Protein AF-A0A7Y2ZLV8-F1 (afdb_monomer_lite)

Structure (mmCIF, N/CA/C/O backbone):
data_AF-A0A7Y2ZLV8-F1
#
_entry.id   AF-A0A7Y2ZLV8-F1
#
loop_
_atom_site.group_PDB
_atom_site.id
_atom_site.type_symbol
_atom_site.label_atom_id
_atom_site.label_alt_id
_atom_site.label_comp_id
_atom_site.label_asym_id
_atom_site.label_entity_id
_atom_site.label_seq_id
_atom_site.pdbx_PDB_ins_code
_atom_site.Cartn_x
_atom_site.Cartn_y
_atom_site.Cartn_z
_atom_site.occupancy
_atom_site.B_iso_or_equiv
_atom_site.auth_seq_id
_atom_site.auth_comp_id
_atom_site.auth_asym_id
_atom_site.auth_atom_id
_atom_site.pdbx_PDB_model_num
ATOM 1 N N . LEU A 1 1 ? 0.457 2.370 -11.331 1.00 78.75 1 LEU A N 1
ATOM 2 C CA . LEU A 1 1 ? 0.227 1.737 -10.011 1.00 78.75 1 LEU A CA 1
ATOM 3 C C . LEU A 1 1 ? 0.475 0.226 -9.978 1.00 78.75 1 LEU A C 1
ATOM 5 O O . LEU A 1 1 ? 0.996 -0.229 -8.973 1.00 78.75 1 LEU A O 1
ATOM 9 N N . GLY A 1 2 ? 0.127 -0.548 -11.017 1.00 83.31 2 GLY A N 1
ATOM 10 C CA . GLY A 1 2 ? 0.378 -2.004 -11.049 1.00 83.31 2 GLY A CA 1
ATOM 11 C C . GLY A 1 2 ? -0.479 -2.822 -10.081 1.00 83.31 2 GLY A C 1
ATOM 12 O O . GLY A 1 2 ? -0.114 -3.934 -9.717 1.00 83.31 2 GLY A O 1
ATOM 13 N N . LEU A 1 3 ? -1.614 -2.270 -9.653 1.00 89.00 3 LEU A N 1
ATOM 14 C CA . LEU A 1 3 ? -2.642 -2.999 -8.925 1.00 89.00 3 LEU A CA 1
ATOM 15 C C . LEU A 1 3 ? -3.616 -3.608 -9.939 1.00 89.00 3 LEU A C 1
ATOM 17 O O . LEU A 1 3 ? -4.179 -2.885 -10.753 1.00 89.00 3 LEU A O 1
ATOM 21 N N . GLU A 1 4 ? -3.815 -4.923 -9.885 1.00 89.94 4 GLU A N 1
ATOM 22 C CA . GLU A 1 4 ? -4.796 -5.637 -10.718 1.00 89.94 4 GLU A CA 1
ATOM 23 C C . GLU A 1 4 ? -6.175 -5.705 -10.059 1.00 89.94 4 GLU A C 1
ATOM 25 O O . GLU A 1 4 ? -7.188 -5.908 -10.725 1.00 89.94 4 GLU A O 1
ATOM 30 N N . LYS A 1 5 ? -6.227 -5.590 -8.729 1.00 90.06 5 LYS A N 1
ATOM 31 C CA . LYS A 1 5 ? -7.474 -5.684 -7.971 1.00 90.06 5 LYS A CA 1
ATOM 32 C C . LYS A 1 5 ? -7.411 -4.831 -6.716 1.00 90.06 5 LYS A C 1
ATOM 34 O O . LYS A 1 5 ? -6.411 -4.858 -6.009 1.00 90.06 5 LYS A O 1
ATOM 39 N N . LEU A 1 6 ? -8.504 -4.148 -6.404 1.00 91.44 6 LEU A N 1
ATOM 40 C CA . LEU A 1 6 ? -8.727 -3.454 -5.137 1.00 91.44 6 LEU A CA 1
ATOM 41 C C . LEU A 1 6 ? -9.914 -4.098 -4.423 1.00 91.44 6 LEU A C 1
ATOM 43 O O . LEU A 1 6 ? -10.905 -4.464 -5.054 1.00 91.44 6 LEU A O 1
ATOM 47 N N . VAL A 1 7 ? -9.793 -4.296 -3.114 1.00 92.44 7 VAL A N 1
ATOM 48 C CA . VAL A 1 7 ? -10.839 -4.888 -2.276 1.00 92.44 7 VAL A CA 1
ATOM 49 C C . VAL A 1 7 ? -10.962 -4.077 -1.000 1.00 92.44 7 VAL A C 1
ATOM 51 O O . VAL A 1 7 ? -10.013 -4.037 -0.222 1.00 92.44 7 VAL A O 1
ATOM 54 N N . LEU A 1 8 ? -12.134 -3.494 -0.765 1.00 93.06 8 LEU A N 1
ATOM 55 C CA . LEU A 1 8 ? -12.492 -2.931 0.532 1.00 93.06 8 LEU A CA 1
ATOM 56 C C . LEU A 1 8 ? -13.144 -4.030 1.375 1.00 93.06 8 LEU A C 1
ATOM 58 O O . LEU A 1 8 ? -14.075 -4.695 0.919 1.00 93.06 8 LEU A O 1
ATOM 62 N N . LYS A 1 9 ? -12.617 -4.274 2.572 1.00 92.75 9 LYS A N 1
ATOM 63 C CA . LYS A 1 9 ? -13.161 -5.230 3.542 1.00 92.75 9 LYS A CA 1
ATOM 64 C C . LYS A 1 9 ? -12.637 -4.908 4.937 1.00 92.75 9 LYS A C 1
ATOM 66 O O . LYS A 1 9 ? -11.480 -4.524 5.049 1.00 92.75 9 LYS A O 1
ATOM 71 N N . ASP A 1 10 ? -13.427 -5.172 5.976 1.00 91.12 10 ASP A N 1
ATOM 72 C CA . ASP A 1 10 ? -12.975 -5.049 7.377 1.00 91.12 10 ASP A CA 1
ATOM 73 C C . ASP A 1 10 ? -12.376 -3.660 7.690 1.00 91.12 10 ASP A C 1
ATOM 75 O O . ASP A 1 10 ? -11.277 -3.571 8.229 1.00 91.12 10 ASP A O 1
ATOM 79 N N . ASP A 1 11 ? -13.048 -2.588 7.243 1.00 91.94 11 ASP A N 1
ATOM 80 C CA . ASP A 1 11 ? -12.580 -1.190 7.334 1.00 91.94 11 ASP A CA 1
ATOM 81 C C . ASP A 1 11 ? -11.164 -0.968 6.767 1.00 91.94 11 ASP A C 1
ATOM 83 O O . ASP A 1 11 ? -10.424 -0.093 7.212 1.00 91.94 11 ASP A O 1
ATOM 87 N N . LYS A 1 12 ? -10.761 -1.777 5.781 1.00 93.31 12 LYS A N 1
ATOM 88 C CA . LYS A 1 12 ? -9.449 -1.725 5.133 1.00 93.31 12 LYS A CA 1
ATOM 89 C C . LYS A 1 12 ? -9.587 -1.812 3.633 1.00 93.31 12 LYS A C 1
ATOM 91 O O . LYS A 1 12 ? -10.428 -2.537 3.101 1.00 93.31 12 LYS A O 1
ATOM 96 N N . MET A 1 13 ? -8.660 -1.176 2.937 1.00 94.44 13 MET A N 1
ATOM 97 C CA . MET A 1 13 ? -8.486 -1.369 1.506 1.00 94.44 13 MET A CA 1
ATOM 98 C C . MET A 1 13 ? -7.259 -2.230 1.247 1.00 94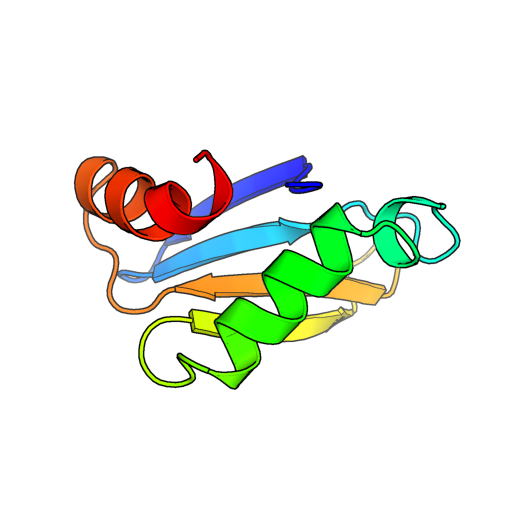.44 13 MET A C 1
ATOM 100 O O . MET A 1 13 ? -6.170 -1.941 1.732 1.00 94.44 13 MET A O 1
ATOM 104 N N . VAL A 1 14 ? -7.423 -3.275 0.439 1.00 93.38 14 VAL A N 1
ATOM 105 C CA . VAL A 1 14 ? -6.345 -4.163 0.006 1.00 93.38 14 VAL A CA 1
ATOM 106 C C . VAL A 1 14 ? -6.219 -4.117 -1.513 1.00 93.38 14 VAL A C 1
ATOM 108 O O . VAL A 1 14 ? -7.094 -4.596 -2.236 1.00 93.38 14 VAL A O 1
ATOM 111 N N . GLY A 1 15 ? -5.107 -3.574 -1.993 1.00 93.44 15 GLY A N 1
ATOM 112 C CA . GLY A 1 15 ? -4.658 -3.651 -3.375 1.00 93.44 15 GLY A CA 1
ATOM 113 C C . GLY A 1 15 ? -3.819 -4.903 -3.618 1.00 93.44 15 GLY A C 1
ATOM 114 O O . GLY A 1 15 ? -2.904 -5.210 -2.860 1.00 93.44 15 GLY A O 1
ATOM 115 N N . TYR A 1 16 ? -4.120 -5.623 -4.691 1.00 92.50 16 TYR A N 1
ATOM 116 C CA . TYR A 1 16 ? -3.364 -6.771 -5.173 1.00 92.50 16 TYR A CA 1
ATOM 117 C C . TYR A 1 16 ? -2.513 -6.308 -6.339 1.00 92.50 16 TYR A C 1
ATOM 119 O O . TYR A 1 16 ? -3.059 -5.883 -7.360 1.00 92.50 16 TYR A O 1
ATOM 127 N N . PHE A 1 17 ? -1.197 -6.411 -6.198 1.00 91.81 17 PHE A N 1
ATOM 128 C CA . PHE A 1 17 ? -0.310 -6.157 -7.320 1.00 91.81 17 PHE A CA 1
ATOM 129 C C . PHE A 1 17 ? -0.394 -7.266 -8.362 1.00 91.81 17 PHE A C 1
ATOM 131 O O . PHE A 1 17 ? -0.963 -8.346 -8.131 1.00 91.81 17 PHE A O 1
ATOM 138 N N . ILE A 1 18 ? 0.202 -6.965 -9.512 1.00 89.25 18 ILE A N 1
ATOM 139 C CA . ILE A 1 18 ? 0.370 -7.911 -10.601 1.00 89.25 18 ILE A CA 1
ATOM 140 C C . ILE A 1 18 ? 0.949 -9.225 -10.082 1.00 89.25 18 ILE A C 1
ATOM 142 O O . ILE A 1 18 ? 1.912 -9.253 -9.315 1.00 89.25 18 ILE A O 1
ATOM 146 N N . LYS A 1 19 ? 0.305 -10.324 -10.471 1.00 84.31 19 LYS A N 1
ATOM 147 C CA . LYS A 1 19 ? 0.677 -11.669 -10.021 1.00 84.31 19 LYS A CA 1
ATOM 148 C C . LYS A 1 19 ? 2.109 -12.053 -10.411 1.00 84.31 19 LYS A C 1
ATOM 150 O O . LYS A 1 19 ? 2.778 -12.750 -9.656 1.00 84.31 19 LYS A O 1
ATOM 155 N N . ASP A 1 20 ? 2.519 -11.655 -11.605 1.00 84.00 20 ASP A N 1
ATOM 156 C CA . ASP A 1 20 ? 3.796 -12.014 -12.208 1.00 84.00 20 ASP A CA 1
ATOM 157 C C . ASP A 1 20 ? 4.951 -11.265 -11.530 1.00 84.00 20 ASP A C 1
ATOM 159 O O . ASP A 1 20 ? 5.118 -10.065 -11.735 1.00 84.00 20 ASP A O 1
ATOM 163 N N . GLN A 1 21 ? 5.705 -11.955 -10.671 1.00 75.69 21 GLN A N 1
ATOM 164 C CA . GLN A 1 21 ? 6.789 -11.349 -9.885 1.00 75.69 21 GLN A CA 1
ATOM 165 C C . GLN A 1 21 ? 8.010 -10.965 -10.727 1.00 75.69 21 GLN A C 1
ATOM 167 O O . GLN A 1 21 ? 8.694 -10.002 -10.392 1.00 75.69 21 GLN A O 1
ATOM 172 N N . ASP A 1 22 ? 8.237 -11.667 -11.837 1.00 79.75 22 ASP A N 1
ATOM 173 C CA . ASP A 1 22 ? 9.274 -11.349 -12.827 1.00 79.75 22 ASP A CA 1
ATOM 174 C C . ASP A 1 22 ? 8.889 -10.186 -13.745 1.00 79.75 22 ASP A C 1
ATOM 176 O O . ASP A 1 22 ? 9.660 -9.774 -14.616 1.00 79.75 22 ASP A O 1
ATOM 180 N N . SER A 1 23 ? 7.702 -9.614 -13.547 1.00 86.25 23 SER A N 1
ATOM 181 C CA . SER A 1 23 ? 7.252 -8.527 -14.385 1.00 86.25 23 SER A CA 1
ATOM 182 C C . SER A 1 23 ? 8.198 -7.333 -14.292 1.00 86.25 23 SER A C 1
ATOM 184 O O . SER A 1 23 ? 8.541 -6.897 -13.183 1.00 86.25 23 SER A O 1
ATOM 186 N N . PRO A 1 24 ? 8.504 -6.678 -15.430 1.00 87.50 24 PRO A N 1
ATOM 187 C CA . PRO A 1 24 ? 9.259 -5.427 -15.438 1.00 87.50 24 PRO A CA 1
ATOM 188 C C . PRO A 1 24 ? 8.590 -4.328 -14.598 1.00 87.50 24 PRO A C 1
ATOM 190 O O . PRO A 1 24 ? 9.235 -3.344 -14.238 1.00 87.50 24 PRO A O 1
ATOM 193 N N . PHE A 1 25 ? 7.313 -4.490 -14.228 1.00 88.69 25 PHE A N 1
ATOM 194 C CA . PHE A 1 25 ? 6.642 -3.608 -13.284 1.00 88.69 25 PHE A CA 1
ATOM 195 C C . PHE A 1 25 ? 7.378 -3.501 -11.938 1.00 88.69 25 PHE A C 1
ATOM 197 O O . PHE A 1 25 ? 7.557 -2.384 -11.449 1.00 88.69 25 PHE A O 1
ATOM 204 N N . TYR A 1 26 ? 7.847 -4.607 -11.354 1.00 87.50 26 TYR A N 1
ATOM 205 C CA . TYR A 1 26 ? 8.514 -4.589 -10.043 1.00 87.50 26 TYR A CA 1
ATOM 206 C C . TYR A 1 26 ? 9.906 -3.942 -10.082 1.00 87.50 26 TYR A C 1
ATOM 208 O O . TYR A 1 26 ? 10.417 -3.500 -9.057 1.00 87.50 26 TYR A O 1
ATOM 216 N N . GLN A 1 27 ? 10.496 -3.810 -11.270 1.00 87.75 27 GLN A N 1
ATOM 217 C CA . GLN A 1 27 ? 11.737 -3.063 -11.496 1.00 87.75 27 GLN A CA 1
ATOM 218 C C . GLN A 1 27 ? 11.477 -1.624 -11.968 1.00 87.75 27 GLN A C 1
ATOM 220 O O . GLN A 1 27 ? 12.406 -0.837 -12.145 1.00 87.75 27 GLN A O 1
ATOM 225 N N . SER A 1 28 ? 10.211 -1.258 -12.185 1.00 90.62 28 SER A N 1
ATOM 226 C CA . SER A 1 28 ? 9.857 0.039 -12.745 1.00 90.62 28 SER A CA 1
ATOM 227 C C . SER A 1 28 ? 10.004 1.174 -11.721 1.00 90.62 28 SER A C 1
ATOM 229 O O . SER A 1 28 ? 9.722 0.992 -10.529 1.00 90.62 28 SER A O 1
ATOM 231 N N . PRO A 1 29 ? 10.303 2.405 -12.181 1.00 89.00 29 PRO A N 1
ATOM 232 C CA . PRO A 1 29 ? 10.311 3.589 -11.322 1.00 89.00 29 PRO A CA 1
ATOM 233 C C . PRO A 1 29 ? 8.972 3.823 -10.609 1.00 89.00 29 PRO A C 1
ATOM 235 O O . PRO A 1 29 ? 8.938 4.370 -9.506 1.00 89.00 29 PRO A O 1
ATOM 238 N N . ALA A 1 30 ? 7.862 3.398 -11.223 1.00 87.69 30 ALA A N 1
ATOM 239 C CA . ALA A 1 30 ? 6.534 3.497 -10.632 1.00 87.69 30 ALA A CA 1
ATOM 240 C C . ALA A 1 30 ? 6.418 2.638 -9.367 1.00 87.69 30 ALA A C 1
ATOM 242 O O . ALA A 1 30 ? 5.924 3.120 -8.350 1.00 87.69 30 ALA A O 1
ATOM 243 N N . PHE A 1 31 ? 6.919 1.400 -9.392 1.00 89.81 31 PHE A N 1
ATOM 244 C CA . PHE A 1 31 ? 6.922 0.544 -8.208 1.00 89.81 31 PHE A CA 1
ATOM 245 C C . PHE A 1 31 ? 7.886 1.057 -7.133 1.00 89.81 31 PHE A C 1
ATOM 247 O O . PHE A 1 31 ? 7.533 1.082 -5.955 1.00 89.81 31 PHE A O 1
ATOM 254 N N . THR A 1 32 ? 9.057 1.573 -7.520 1.00 89.75 32 THR A N 1
ATOM 255 C CA . THR A 1 32 ? 9.984 2.208 -6.571 1.00 89.75 32 THR A CA 1
ATOM 256 C C . THR A 1 32 ? 9.346 3.396 -5.846 1.00 89.75 32 THR A C 1
ATOM 258 O O . THR A 1 32 ? 9.547 3.553 -4.642 1.00 89.75 32 THR A O 1
ATOM 261 N N . LYS A 1 33 ? 8.553 4.228 -6.540 1.00 89.31 33 LYS A N 1
ATOM 262 C CA . LYS A 1 33 ? 7.787 5.313 -5.901 1.00 89.31 33 LYS A CA 1
ATOM 263 C C . LYS A 1 33 ? 6.802 4.766 -4.869 1.00 89.31 33 LYS A C 1
ATOM 265 O O . LYS A 1 33 ? 6.736 5.298 -3.763 1.00 89.31 33 LYS A O 1
ATOM 270 N N . VAL A 1 34 ? 6.093 3.684 -5.202 1.00 89.31 34 VAL A N 1
ATOM 271 C CA . VAL A 1 34 ? 5.159 3.037 -4.272 1.00 89.31 34 VAL A CA 1
ATOM 272 C C . VAL A 1 34 ? 5.885 2.510 -3.035 1.00 89.31 34 VAL A C 1
ATOM 274 O O . VAL A 1 34 ? 5.477 2.815 -1.919 1.00 89.31 34 VAL A O 1
ATOM 277 N N . LEU A 1 35 ? 6.996 1.791 -3.215 1.00 88.81 35 LEU A N 1
ATOM 278 C CA . LEU A 1 35 ? 7.824 1.302 -2.109 1.00 88.81 35 LEU A CA 1
ATOM 279 C C . LEU A 1 35 ? 8.295 2.435 -1.194 1.00 88.81 35 LEU A C 1
ATOM 281 O O . LEU A 1 35 ? 8.147 2.339 0.022 1.00 88.81 35 LEU A O 1
ATOM 285 N N . LYS A 1 36 ? 8.816 3.526 -1.768 1.00 90.38 36 LYS A N 1
ATOM 286 C CA . LYS A 1 36 ? 9.258 4.697 -0.996 1.00 90.38 36 LYS A CA 1
ATOM 287 C C . LYS A 1 36 ? 8.112 5.324 -0.210 1.00 90.38 36 LYS A C 1
ATOM 289 O O . LYS A 1 36 ? 8.294 5.672 0.951 1.00 90.38 36 LYS A O 1
ATOM 294 N N . TYR A 1 37 ? 6.933 5.451 -0.813 1.00 90.06 37 TYR A N 1
ATOM 295 C CA . TYR A 1 37 ? 5.769 5.994 -0.120 1.00 90.06 37 TYR A CA 1
ATOM 296 C C . TYR A 1 37 ? 5.362 5.121 1.073 1.00 90.06 37 TYR A C 1
ATOM 298 O O . TYR A 1 37 ? 5.135 5.657 2.155 1.00 90.06 37 TYR A O 1
ATOM 306 N N . VAL A 1 38 ? 5.331 3.793 0.904 1.00 90.38 38 VAL A N 1
ATOM 307 C CA . VAL A 1 38 ? 5.020 2.851 1.993 1.00 90.38 38 VAL A CA 1
ATOM 308 C C . VAL A 1 38 ? 6.046 2.949 3.121 1.00 90.38 38 VAL A C 1
ATOM 310 O O . VAL A 1 38 ? 5.671 2.978 4.289 1.00 90.38 38 VAL A O 1
ATOM 313 N N . GLN A 1 39 ? 7.335 3.035 2.784 1.00 89.06 39 GLN A N 1
ATOM 314 C CA . GLN A 1 39 ? 8.410 3.176 3.771 1.00 89.06 39 GLN A CA 1
ATOM 315 C C . GLN A 1 39 ? 8.325 4.497 4.545 1.00 89.06 39 GLN A C 1
ATOM 317 O O . GLN A 1 39 ? 8.560 4.511 5.750 1.00 89.06 39 GLN A O 1
ATOM 322 N N . ASN A 1 40 ? 7.958 5.590 3.873 1.00 90.56 40 ASN A N 1
ATOM 323 C CA . ASN A 1 40 ? 7.817 6.905 4.498 1.00 90.56 40 ASN A CA 1
ATOM 324 C C . ASN A 1 40 ? 6.506 7.062 5.290 1.00 90.56 40 ASN A C 1
ATOM 326 O O . ASN A 1 40 ? 6.439 7.905 6.178 1.00 90.56 40 ASN A O 1
ATOM 330 N N . ASN A 1 41 ? 5.474 6.261 4.994 1.00 88.88 41 ASN A N 1
ATOM 331 C CA . ASN A 1 41 ? 4.145 6.362 5.608 1.00 88.88 41 ASN A CA 1
ATOM 332 C C . ASN A 1 41 ? 3.669 5.018 6.207 1.00 88.88 41 ASN A C 1
ATOM 334 O O . ASN A 1 41 ? 2.607 4.514 5.822 1.00 88.88 41 ASN A O 1
ATOM 338 N N . PRO A 1 42 ? 4.399 4.440 7.183 1.00 84.69 42 PRO A N 1
ATOM 339 C CA . PRO A 1 42 ? 4.099 3.116 7.744 1.00 84.69 42 PRO A CA 1
ATOM 340 C C . PRO A 1 42 ? 2.768 3.050 8.516 1.00 84.69 42 PRO A C 1
ATOM 342 O O . PRO A 1 42 ? 2.227 1.960 8.738 1.00 84.69 42 PRO A O 1
ATOM 345 N N . SER A 1 43 ? 2.245 4.206 8.940 1.00 86.12 43 SER A N 1
ATOM 346 C CA . SER A 1 43 ? 0.942 4.333 9.601 1.00 86.12 43 SER A CA 1
ATOM 347 C C . SER A 1 43 ? -0.225 4.348 8.615 1.00 86.12 43 SER A C 1
ATOM 349 O O . SER A 1 43 ? -1.296 3.876 8.965 1.00 86.12 43 SER A O 1
ATOM 351 N N . ALA A 1 44 ? -0.026 4.868 7.399 1.00 85.38 44 ALA A N 1
ATOM 352 C CA . ALA A 1 44 ? -1.094 5.010 6.407 1.00 85.38 44 ALA A CA 1
ATOM 353 C C . ALA A 1 44 ? -1.272 3.742 5.563 1.00 85.38 44 ALA A C 1
ATOM 355 O O . ALA A 1 44 ? -2.387 3.375 5.190 1.00 85.38 44 ALA A O 1
ATOM 356 N N . CYS A 1 45 ? -0.168 3.060 5.244 1.00 90.75 45 CYS A N 1
ATOM 357 C CA . CYS A 1 45 ? -0.209 1.878 4.398 1.00 90.75 45 CYS A CA 1
ATOM 358 C C . CYS A 1 45 ? 0.895 0.877 4.728 1.00 90.75 45 CYS A C 1
ATOM 360 O O . CYS A 1 45 ? 1.948 1.205 5.273 1.00 90.75 45 CYS A O 1
ATOM 362 N N . ARG A 1 46 ? 0.639 -0.387 4.401 1.00 91.75 46 ARG A N 1
ATOM 363 C CA . ARG A 1 46 ? 1.539 -1.509 4.662 1.00 91.75 46 ARG A CA 1
ATOM 364 C C . ARG A 1 46 ? 1.603 -2.411 3.449 1.00 91.75 46 ARG A C 1
ATOM 366 O O . ARG A 1 46 ? 0.577 -2.751 2.864 1.00 91.75 46 ARG A O 1
ATOM 373 N N . MET A 1 47 ? 2.804 -2.854 3.117 1.00 91.62 47 MET A N 1
ATOM 374 C CA . MET A 1 47 ? 3.030 -3.823 2.055 1.00 91.62 47 MET A CA 1
ATOM 375 C C . MET A 1 47 ? 3.301 -5.199 2.664 1.00 91.62 47 MET A C 1
ATOM 377 O O . MET A 1 47 ? 4.066 -5.316 3.621 1.00 91.62 47 MET A O 1
ATOM 381 N N . LYS A 1 48 ? 2.636 -6.235 2.152 1.00 89.88 48 LYS A N 1
ATOM 382 C CA . LYS A 1 48 ? 2.800 -7.621 2.608 1.00 89.88 48 LYS A CA 1
ATOM 383 C C . LYS A 1 48 ? 2.774 -8.583 1.437 1.00 89.88 48 LYS A C 1
ATOM 385 O O . LYS A 1 48 ? 1.875 -8.519 0.604 1.00 89.88 48 LYS A O 1
ATOM 390 N N . GLU A 1 49 ? 3.691 -9.533 1.431 1.00 89.19 49 GLU A N 1
ATOM 391 C CA . GLU A 1 49 ? 3.602 -10.693 0.553 1.00 89.19 49 GLU A CA 1
ATOM 392 C C . GLU A 1 49 ? 2.665 -11.740 1.146 1.00 89.19 49 GLU A C 1
ATOM 394 O O . GLU A 1 49 ? 2.651 -11.993 2.353 1.00 89.19 49 GLU A O 1
ATOM 399 N N . LYS A 1 50 ? 1.844 -12.343 0.288 1.00 88.88 50 LYS A N 1
ATOM 400 C CA . LYS A 1 50 ? 0.911 -13.391 0.681 1.00 88.88 50 LYS A CA 1
ATOM 401 C C . LYS A 1 50 ? 0.921 -14.519 -0.335 1.00 88.88 50 LYS A C 1
ATOM 403 O O . LYS A 1 50 ? 0.720 -14.292 -1.527 1.00 88.88 50 LYS A O 1
ATOM 408 N N . GLN A 1 51 ? 1.060 -15.750 0.154 1.00 85.44 51 GLN A 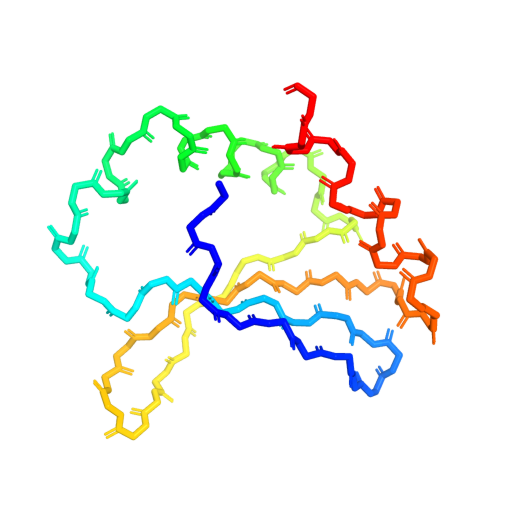N 1
ATOM 409 C CA . GLN A 1 51 ? 0.829 -16.937 -0.659 1.00 85.44 51 GLN A CA 1
ATOM 410 C C . GLN A 1 51 ? -0.650 -16.993 -1.060 1.00 85.44 51 GLN A C 1
ATOM 412 O O . GLN A 1 51 ? -1.550 -17.056 -0.219 1.00 85.44 51 GLN A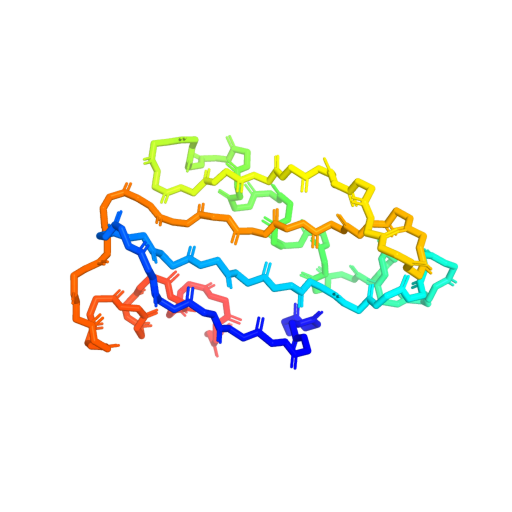 O 1
ATOM 417 N N . THR A 1 52 ? -0.908 -16.958 -2.361 1.00 81.38 52 THR A N 1
ATOM 418 C CA . THR A 1 52 ? -2.231 -17.186 -2.945 1.00 81.38 52 THR A CA 1
ATOM 419 C C . THR A 1 52 ? -2.266 -18.559 -3.611 1.00 81.38 52 THR A C 1
ATOM 421 O O . THR A 1 52 ? -1.226 -19.181 -3.834 1.00 81.38 52 THR A O 1
ATOM 424 N N . ARG A 1 53 ? -3.462 -19.028 -3.994 1.0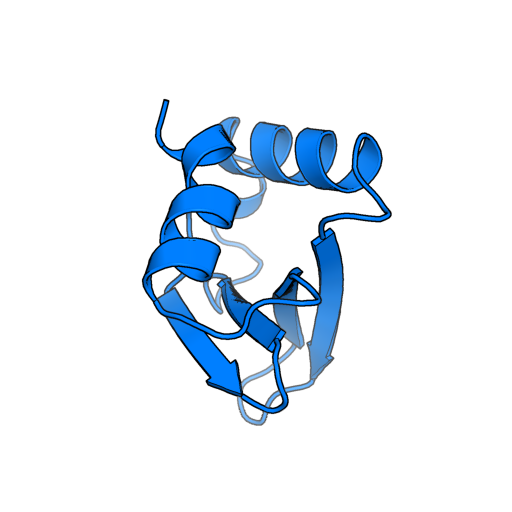0 81.62 53 ARG A N 1
ATOM 425 C CA . ARG A 1 53 ? -3.631 -20.280 -4.759 1.00 81.62 53 ARG A CA 1
ATOM 426 C C . ARG A 1 53 ? -2.818 -20.315 -6.057 1.00 81.62 53 ARG A C 1
ATOM 428 O O . ARG A 1 53 ? -2.576 -21.388 -6.588 1.00 81.62 53 ARG A O 1
ATOM 435 N N . HIS A 1 54 ? -2.414 -19.151 -6.561 1.00 75.94 54 HIS A N 1
ATOM 436 C CA . HIS A 1 54 ? -1.686 -19.013 -7.814 1.00 75.94 54 HIS A CA 1
ATOM 437 C C . HIS A 1 54 ? -0.225 -18.570 -7.627 1.00 75.94 54 HIS A C 1
ATOM 439 O O . HIS A 1 54 ? 0.400 -18.191 -8.611 1.00 75.94 54 HIS A O 1
ATOM 445 N N . GLY A 1 55 ? 0.313 -18.602 -6.403 1.00 82.06 55 GLY A N 1
ATOM 446 C CA . GLY A 1 55 ? 1.686 -18.183 -6.095 1.00 82.06 55 GLY A CA 1
ATOM 447 C C . GLY A 1 55 ? 1.757 -17.016 -5.111 1.00 82.06 55 GLY A C 1
ATOM 448 O O . GLY A 1 55 ? 0.730 -16.552 -4.598 1.00 82.06 55 GLY A O 1
ATOM 449 N N . LEU A 1 56 ? 2.974 -16.552 -4.839 1.00 86.19 56 LEU A N 1
ATOM 450 C CA . LEU A 1 56 ? 3.233 -15.390 -3.994 1.00 86.19 56 LEU A CA 1
ATOM 451 C C . LEU A 1 56 ? 2.722 -14.118 -4.678 1.00 86.19 56 LEU A C 1
ATOM 453 O O . LEU A 1 56 ? 2.975 -13.876 -5.856 1.00 86.19 56 LEU A O 1
ATOM 457 N N . ARG A 1 57 ? 1.983 -13.296 -3.935 1.00 88.56 57 ARG A N 1
ATOM 458 C CA . ARG A 1 57 ? 1.444 -12.031 -4.434 1.00 88.56 57 ARG A CA 1
ATOM 459 C C . ARG A 1 57 ? 1.706 -10.925 -3.431 1.00 88.56 57 ARG A C 1
ATOM 461 O O . ARG A 1 57 ? 1.466 -11.098 -2.235 1.00 88.56 57 ARG A O 1
ATOM 468 N N . LEU A 1 58 ? 2.160 -9.788 -3.932 1.00 90.75 58 LEU A N 1
ATOM 469 C CA . LEU A 1 58 ? 2.372 -8.597 -3.131 1.00 90.75 58 LEU A CA 1
ATOM 470 C C . LEU A 1 58 ? 1.028 -7.882 -2.925 1.00 90.75 58 LEU A C 1
ATOM 472 O O . LEU A 1 58 ? 0.246 -7.716 -3.866 1.00 90.75 58 LEU A O 1
ATOM 476 N N . LEU A 1 59 ? 0.747 -7.480 -1.690 1.00 91.88 59 LEU A N 1
ATOM 477 C CA . LEU A 1 59 ? -0.472 -6.787 -1.291 1.00 91.88 59 LEU A CA 1
ATOM 478 C C . LEU A 1 59 ? -0.123 -5.436 -0.673 1.00 91.88 59 LEU A C 1
ATOM 480 O O . LEU A 1 59 ? 0.755 -5.355 0.184 1.00 91.88 59 LEU A O 1
ATOM 484 N N . LEU A 1 60 ? -0.858 -4.400 -1.060 1.00 92.56 60 LEU A N 1
ATOM 485 C CA . LEU A 1 60 ? -0.846 -3.092 -0.415 1.00 92.56 60 LEU A CA 1
ATOM 486 C C . LEU A 1 60 ? -2.101 -2.960 0.435 1.00 92.56 60 LEU A C 1
ATOM 488 O O . LEU A 1 60 ? -3.200 -3.115 -0.079 1.00 92.56 60 LEU A O 1
ATOM 492 N N . THR A 1 61 ? -1.957 -2.709 1.727 1.00 93.25 61 THR A N 1
ATOM 493 C CA . THR A 1 61 ? -3.086 -2.547 2.648 1.00 93.25 61 THR A CA 1
ATOM 494 C C . THR A 1 61 ? -3.088 -1.142 3.222 1.00 93.25 61 THR A C 1
ATOM 496 O O . THR A 1 61 ? -2.056 -0.696 3.715 1.00 93.25 61 THR A O 1
ATOM 499 N N . PHE A 1 62 ? -4.241 -0.489 3.197 1.00 92.88 62 PHE A N 1
ATOM 500 C CA . PHE A 1 62 ? -4.507 0.786 3.854 1.00 92.88 62 PHE A CA 1
ATOM 501 C C . PHE A 1 62 ? -5.533 0.557 4.963 1.00 92.88 62 PHE A C 1
ATOM 503 O O . PHE A 1 62 ? -6.501 -0.183 4.764 1.00 92.88 62 PHE A O 1
ATOM 510 N N . ASP A 1 63 ? -5.279 1.148 6.126 1.00 90.94 63 ASP A N 1
ATOM 511 C CA . ASP A 1 63 ? -6.043 0.952 7.357 1.00 90.94 63 ASP A CA 1
ATOM 512 C C . ASP A 1 63 ? -5.958 2.228 8.214 1.00 90.94 63 ASP A C 1
ATOM 514 O O . ASP A 1 63 ? -4.836 2.639 8.522 1.00 90.94 63 ASP A O 1
ATOM 518 N N . PRO A 1 64 ? -7.084 2.845 8.620 1.00 91.62 64 PRO A N 1
ATOM 519 C CA . PRO A 1 64 ? -8.471 2.499 8.285 1.00 91.62 64 PRO A CA 1
ATOM 520 C C . PRO A 1 64 ? -8.937 3.110 6.946 1.00 91.62 64 PRO A C 1
ATOM 522 O O . PRO A 1 64 ? -8.577 4.233 6.612 1.00 91.62 64 PRO A O 1
ATOM 525 N N . VAL A 1 65 ? -9.780 2.394 6.196 1.00 93.12 65 VAL A N 1
ATOM 526 C CA . VAL A 1 65 ? -10.471 2.857 4.976 1.00 93.12 65 VAL A CA 1
ATOM 527 C C . VAL A 1 65 ? -11.909 2.337 4.987 1.00 93.12 65 VAL A C 1
ATOM 529 O O . VAL A 1 65 ? -12.137 1.134 4.842 1.00 93.12 65 VAL A O 1
ATOM 532 N N . LYS A 1 66 ? -12.883 3.239 5.156 1.00 91.56 66 LYS A N 1
ATOM 533 C CA . LYS A 1 66 ? -14.293 2.871 5.387 1.00 91.56 66 LYS A CA 1
ATOM 534 C C . LYS A 1 66 ? -15.174 3.063 4.163 1.00 91.56 66 LYS A C 1
ATOM 536 O O . LYS A 1 66 ? -16.106 2.290 3.952 1.00 91.56 66 LYS A O 1
ATOM 541 N N . SER A 1 67 ? -14.846 4.054 3.344 1.00 92.62 67 SER A N 1
ATOM 542 C CA . SER A 1 67 ? -15.606 4.408 2.151 1.00 92.62 67 SER A CA 1
ATOM 543 C C . SER A 1 67 ? -14.750 4.350 0.889 1.00 92.62 67 SER A C 1
ATOM 545 O O . SER A 1 67 ? -13.519 4.322 0.927 1.00 92.62 67 SER A O 1
ATOM 547 N N . VAL A 1 68 ? -15.415 4.354 -0.267 1.00 90.75 68 VAL A N 1
ATOM 548 C CA . VAL A 1 68 ? -14.737 4.475 -1.569 1.00 90.75 68 VAL A CA 1
ATOM 549 C C . VAL A 1 68 ? -14.005 5.818 -1.681 1.00 90.75 68 VAL A C 1
ATOM 551 O O . VAL A 1 68 ? -12.944 5.883 -2.291 1.00 90.75 68 VAL A O 1
ATOM 554 N N . GLU A 1 69 ? -14.527 6.870 -1.053 1.00 92.25 69 GLU A N 1
ATOM 555 C CA . GLU A 1 69 ? -13.883 8.186 -0.983 1.00 92.25 69 GLU A CA 1
ATOM 556 C C . GLU A 1 69 ? -12.549 8.129 -0.222 1.00 92.25 69 GLU A C 1
ATOM 558 O O . GLU A 1 69 ? -11.535 8.560 -0.764 1.00 92.25 69 GLU A O 1
ATOM 563 N N . ASP A 1 70 ? -12.510 7.494 0.959 1.00 91.31 70 ASP A N 1
ATOM 564 C CA . ASP A 1 70 ? -11.260 7.255 1.705 1.00 91.31 70 ASP A CA 1
ATOM 565 C C . ASP A 1 70 ? -10.252 6.449 0.870 1.00 91.31 70 ASP A C 1
ATOM 567 O O . ASP A 1 70 ? -9.050 6.708 0.886 1.00 91.31 70 ASP A O 1
ATOM 571 N N . ALA A 1 71 ? -10.738 5.455 0.118 1.00 90.75 71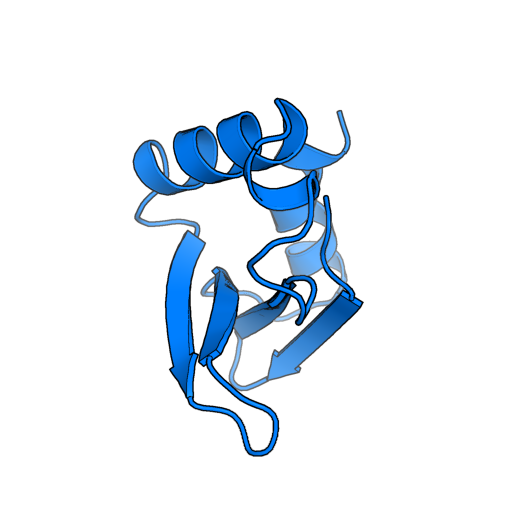 ALA A N 1
ATOM 572 C CA . ALA A 1 71 ? -9.902 4.646 -0.764 1.00 90.75 71 ALA A CA 1
ATOM 573 C C . ALA A 1 71 ? -9.285 5.477 -1.900 1.00 90.75 71 ALA A C 1
ATOM 575 O O . ALA A 1 71 ? -8.123 5.269 -2.250 1.00 90.75 71 ALA A O 1
ATOM 576 N N . LEU A 1 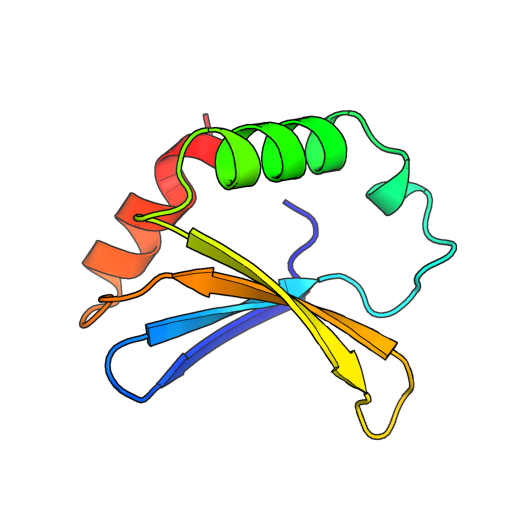72 ? -10.047 6.408 -2.478 1.00 89.81 72 LEU A N 1
ATOM 577 C CA . LEU A 1 72 ? -9.554 7.317 -3.510 1.00 89.81 72 LEU A CA 1
ATOM 578 C C . LEU A 1 72 ? -8.517 8.289 -2.944 1.00 89.81 72 LEU A C 1
ATOM 580 O O . LEU A 1 72 ? -7.469 8.469 -3.565 1.00 89.81 72 LEU A O 1
ATOM 584 N N . ASP A 1 73 ? -8.764 8.848 -1.759 1.00 90.19 73 ASP A N 1
ATOM 585 C CA . ASP A 1 73 ? -7.820 9.740 -1.081 1.00 90.19 73 ASP A CA 1
ATOM 586 C C . ASP A 1 73 ? -6.498 9.021 -0.772 1.00 90.19 73 ASP A C 1
ATOM 588 O O . ASP A 1 73 ? -5.420 9.495 -1.132 1.00 90.19 73 ASP A O 1
ATOM 592 N N . ALA A 1 74 ? -6.580 7.789 -0.263 1.00 88.38 74 ALA A N 1
ATOM 593 C CA . ALA A 1 74 ? -5.420 6.941 -0.001 1.00 88.38 74 ALA A CA 1
ATOM 594 C C . ALA A 1 74 ? -4.595 6.610 -1.262 1.00 88.38 74 ALA A C 1
ATOM 596 O O . ALA A 1 74 ? -3.388 6.371 -1.173 1.00 88.38 74 ALA A O 1
ATOM 597 N N . LEU A 1 75 ? -5.225 6.579 -2.443 1.00 87.44 75 LEU A N 1
ATOM 598 C CA . LEU A 1 75 ? -4.555 6.330 -3.725 1.00 87.44 75 LEU A CA 1
ATOM 599 C C . LEU A 1 75 ? -4.049 7.607 -4.411 1.00 87.44 75 LEU A C 1
ATOM 601 O O . LEU A 1 75 ? -3.159 7.517 -5.261 1.00 87.44 75 LEU A O 1
ATOM 605 N N . SER A 1 76 ? -4.563 8.777 -4.031 1.00 87.94 76 SER A N 1
ATOM 606 C CA . SER A 1 76 ? -4.195 10.085 -4.586 1.00 87.94 76 SER A CA 1
ATOM 607 C C . SER A 1 76 ? -2.675 10.330 -4.681 1.00 87.94 76 SER A C 1
ATOM 609 O O . SER A 1 76 ? -2.209 10.726 -5.754 1.00 87.94 76 SER A O 1
ATOM 611 N N . PRO A 1 77 ? -1.845 9.978 -3.671 1.00 83.31 77 PRO A N 1
ATOM 612 C CA . PRO A 1 77 ? -0.392 10.188 -3.716 1.00 83.31 77 PRO A CA 1
ATOM 613 C C . PRO A 1 77 ? 0.335 9.447 -4.843 1.00 83.31 77 PRO A C 1
ATOM 615 O O . PRO A 1 77 ? 1.495 9.740 -5.129 1.00 83.31 77 PRO A O 1
ATOM 618 N N . PHE A 1 78 ? -0.313 8.456 -5.456 1.00 81.25 78 PHE A N 1
ATOM 619 C CA . PHE A 1 78 ? 0.259 7.656 -6.532 1.00 81.25 78 PHE A CA 1
ATOM 620 C C . PHE A 1 78 ? -0.348 7.951 -7.910 1.00 81.25 78 PHE A C 1
ATOM 622 O O . PHE A 1 78 ? 0.105 7.365 -8.898 1.00 81.25 78 PHE A O 1
ATOM 629 N N . LEU A 1 79 ? -1.397 8.779 -7.966 1.00 73.50 79 LEU A N 1
ATOM 630 C CA . LEU A 1 79 ? -2.078 9.195 -9.196 1.00 73.50 79 LEU A CA 1
ATOM 631 C C . LEU A 1 79 ? -1.572 10.549 -9.724 1.00 73.50 79 LEU A C 1
ATOM 633 O O . LEU A 1 79 ? -1.856 10.870 -10.877 1.00 73.50 79 LEU A O 1
ATOM 637 N N . ALA A 1 80 ? -0.838 11.304 -8.899 1.00 58.56 80 ALA A N 1
ATOM 638 C CA . ALA A 1 80 ? -0.243 12.601 -9.226 1.00 58.56 80 ALA A CA 1
ATOM 639 C C . ALA A 1 80 ? 1.079 12.507 -10.014 1.00 58.56 80 ALA A C 1
ATOM 641 O O . ALA A 1 80 ? 1.876 11.561 -9.781 1.00 58.56 80 ALA A O 1
#

Foldseek 3Di:
DQFPDWDDDPQKIKTWGDPDPPDCVCVDPLVVQVVVVCVVCVQAKDWDWDQDPSGIIIMIMGPRHHDVVSVVVSCVSSVD

pLDDT: mean 88.16, std 5.47, range [58.56, 94.44]

Radius of gyration: 12.21 Å; chains: 1; bounding box: 27×33×25 Å

Sequence (80 aa):
LGLEKLVLKDDKMVGYFIKDQDSPFYQSPAFTKVLKYVQNNPSACRMKEKQTRHGLRLLLTFDPVKSVEDALDALSPFLA

Secondary structure (DSSP, 8-state):
--EEEEEEETTEEEEEEPS-TTSTTTTSHHHHHHHHHHHH-TTTEEEEEEEETTEEEEEEEESS--SHHHHHHHHGGGT-